Protein AF-A0A8I0GJA0-F1 (afdb_monomer)

Nearest PDB structures (foldseek):
  5xnw-assembly1_A  TM=4.750E-01  e=1.225E+00  Pseudomonas aeruginosa
  2ol8-assembly1_O  TM=5.111E-01  e=3.973E+00  Borreliella burgdorferi
  5y2z-assembly3_F  TM=3.903E-01  e=5.777E+00  Homo sapiens
  8hq2-assembly2_E  TM=4.195E-01  e=9.864E+00  Homo sapiens

Mean predicted aligned error: 12.88 Å

pLDDT: mean 79.84, std 16.28, range [43.22, 97.19]

Secondary structure (DSSP, 8-state):
----------------------------------EEEEEEETT-SS-EEEEEEEEEEETTEEEEEEE-TTS-EEEEEEETTS--EEE-TTPPP-EEEE-SSSEEEEEETTEEEEEESS---

Sequence (121 aa):
MRVERRAGWLPRANIATAILLLAACGSSDDAIPGEPIDCRPISAGKFERICTIQRTDSPDGRVIVARAPDGGFRRFLIVRDGRGVIAADGAEPVAVRPGDGAHVDVTAGDMVYRLPAKVAS

Foldseek 3Di:
DDDDDPPDDDPPPDDDDPPPPPPPPDPPPVPVDFQFFWKDFPPDPDTDRAKGWDWDADPQAIWIWIAHPVRDIFIWGQGPPPPGIFGPDPADGWDWADDPQQFIFIDHDRMTTTHGRDPPD

Structure (mmCIF, N/CA/C/O backbone):
data_AF-A0A8I0GJA0-F1
#
_entry.id   AF-A0A8I0GJA0-F1
#
loop_
_atom_site.group_PDB
_atom_site.id
_atom_site.type_symbol
_atom_site.label_atom_id
_atom_site.label_alt_id
_atom_site.label_comp_id
_atom_site.label_asym_id
_atom_site.label_entity_id
_atom_site.label_seq_id
_atom_site.pdbx_PDB_ins_code
_atom_site.Cartn_x
_atom_site.Cartn_y
_atom_site.Cartn_z
_atom_site.occupancy
_atom_site.B_iso_or_equiv
_atom_site.auth_seq_id
_atom_site.auth_comp_id
_atom_site.auth_asym_id
_atom_site.auth_atom_id
_atom_site.pdbx_PDB_model_num
ATOM 1 N N . MET A 1 1 ? 47.365 81.104 1.405 1.00 43.22 1 MET A N 1
ATOM 2 C CA . MET A 1 1 ? 46.587 80.392 0.365 1.00 43.22 1 MET A CA 1
ATOM 3 C C . MET A 1 1 ? 47.402 79.230 -0.187 1.00 43.22 1 MET A C 1
ATOM 5 O O . MET A 1 1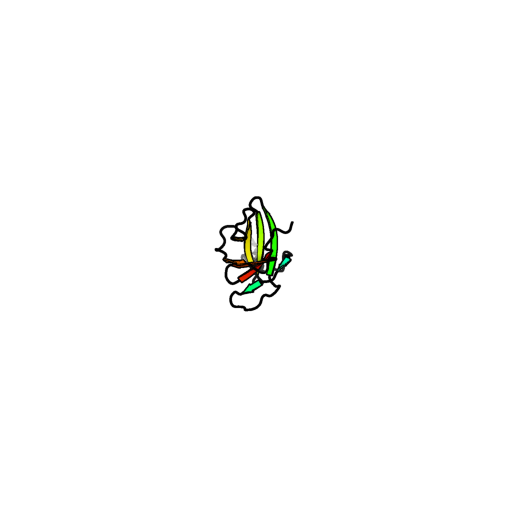 ? 48.277 79.440 -1.014 1.00 43.22 1 MET A O 1
ATOM 9 N N . ARG A 1 2 ? 47.141 78.009 0.286 1.00 50.53 2 ARG A N 1
ATOM 10 C CA . ARG A 1 2 ? 47.475 76.767 -0.422 1.00 50.53 2 ARG A CA 1
ATOM 11 C C . ARG A 1 2 ? 46.526 75.698 0.103 1.00 50.53 2 ARG A C 1
ATOM 13 O O . ARG A 1 2 ? 46.570 75.342 1.270 1.00 50.53 2 ARG A O 1
ATOM 20 N N . VAL A 1 3 ? 45.577 75.342 -0.750 1.00 58.88 3 VAL A N 1
ATOM 21 C CA . VAL A 1 3 ? 44.492 74.399 -0.493 1.00 58.88 3 VAL A CA 1
ATOM 22 C C . VAL A 1 3 ? 45.084 72.992 -0.448 1.00 58.88 3 VAL A C 1
ATOM 24 O O . VAL A 1 3 ? 45.636 72.527 -1.444 1.00 58.88 3 VAL A O 1
ATOM 27 N N . GLU A 1 4 ? 44.983 72.324 0.699 1.00 54.56 4 GLU A N 1
ATOM 28 C CA . GLU A 1 4 ? 45.269 70.895 0.819 1.00 54.56 4 GLU A CA 1
ATOM 29 C C . GLU A 1 4 ? 44.133 70.103 0.163 1.00 54.56 4 GLU A C 1
ATOM 31 O O . GLU A 1 4 ? 42.973 70.163 0.578 1.00 54.56 4 GLU A O 1
ATOM 36 N N . ARG A 1 5 ? 44.458 69.367 -0.905 1.00 57.50 5 ARG A N 1
ATOM 37 C CA . ARG A 1 5 ? 43.518 68.463 -1.570 1.00 57.50 5 ARG A CA 1
ATOM 38 C C . ARG A 1 5 ? 43.310 67.229 -0.696 1.00 57.50 5 ARG A C 1
ATOM 40 O O . ARG A 1 5 ? 44.134 66.319 -0.698 1.00 57.50 5 ARG A O 1
ATOM 47 N N . ARG A 1 6 ? 42.180 67.167 0.007 1.00 56.62 6 ARG A N 1
ATOM 48 C CA . ARG A 1 6 ? 41.662 65.912 0.565 1.00 56.62 6 ARG A CA 1
ATOM 49 C C . ARG A 1 6 ? 41.090 65.075 -0.579 1.00 56.62 6 ARG A C 1
ATOM 51 O O . ARG A 1 6 ? 39.929 65.225 -0.945 1.00 56.62 6 ARG A O 1
ATOM 58 N N . ALA A 1 7 ? 41.919 64.222 -1.172 1.00 58.44 7 ALA A N 1
ATOM 59 C CA . ALA A 1 7 ? 41.450 63.157 -2.050 1.00 58.44 7 ALA A CA 1
ATOM 60 C C . ALA A 1 7 ? 40.821 62.067 -1.170 1.00 58.44 7 ALA A C 1
ATOM 62 O O . ALA A 1 7 ? 41.494 61.154 -0.699 1.00 58.44 7 ALA A O 1
ATOM 63 N N . GLY A 1 8 ? 39.531 62.243 -0.873 1.00 51.59 8 GLY A N 1
ATOM 64 C CA . GLY A 1 8 ? 38.710 61.254 -0.193 1.00 51.59 8 GLY A CA 1
ATOM 65 C C . GLY A 1 8 ? 38.682 59.961 -0.999 1.00 51.59 8 GLY A C 1
ATOM 66 O O . GLY A 1 8 ? 38.282 59.936 -2.160 1.00 51.59 8 GLY A O 1
ATOM 67 N N . TRP A 1 9 ? 39.146 58.894 -0.367 1.00 60.31 9 TRP A N 1
ATOM 68 C CA . TRP A 1 9 ? 39.037 57.526 -0.837 1.00 60.31 9 TRP A CA 1
ATOM 69 C C . TRP A 1 9 ? 37.557 57.126 -0.771 1.00 60.31 9 TRP A C 1
ATOM 71 O O . TRP A 1 9 ? 37.020 56.907 0.312 1.00 60.31 9 TRP A O 1
ATOM 81 N N . LEU A 1 10 ? 36.865 57.115 -1.916 1.00 58.91 10 LEU A N 1
ATOM 82 C CA . LEU A 1 10 ? 35.512 56.565 -1.989 1.00 58.91 10 LEU A CA 1
ATOM 83 C C . LEU A 1 10 ? 35.589 55.039 -1.814 1.00 58.91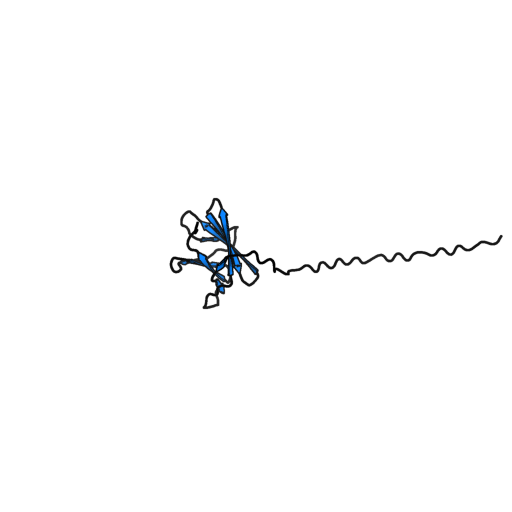 10 LEU A C 1
ATOM 85 O O . LEU A 1 10 ? 36.277 54.383 -2.605 1.00 58.91 10 LEU A O 1
ATOM 89 N N . PRO A 1 11 ? 34.871 54.444 -0.844 1.00 50.75 11 PRO A N 1
ATOM 90 C CA . PRO A 1 11 ? 34.695 53.004 -0.810 1.00 50.75 11 PRO A CA 1
ATOM 91 C C . PRO A 1 11 ? 33.818 52.600 -1.998 1.00 50.75 11 PRO A C 1
ATOM 93 O O . PRO A 1 11 ? 32.706 53.097 -2.179 1.00 50.75 11 PRO A O 1
ATOM 96 N N . ARG A 1 12 ? 34.331 51.693 -2.831 1.00 57.44 12 ARG A N 1
ATOM 97 C CA . ARG A 1 12 ? 33.554 51.033 -3.882 1.00 57.44 12 ARG A CA 1
ATOM 98 C C . ARG A 1 12 ? 32.518 50.124 -3.223 1.00 57.44 12 ARG A C 1
ATOM 100 O O . ARG A 1 12 ? 32.794 48.967 -2.924 1.00 57.44 12 ARG A O 1
ATOM 107 N N . ALA A 1 13 ? 31.336 50.677 -2.982 1.00 55.00 13 ALA A N 1
ATOM 108 C CA . ALA A 1 13 ? 30.127 49.929 -2.693 1.00 55.00 13 ALA A CA 1
ATOM 109 C C . ALA A 1 13 ? 29.757 49.104 -3.935 1.00 55.00 13 ALA A C 1
ATOM 111 O O . ALA A 1 13 ? 29.196 49.633 -4.890 1.00 55.00 13 ALA A O 1
ATOM 112 N N . ASN A 1 14 ? 30.098 47.815 -3.933 1.00 50.31 14 ASN A N 1
ATOM 113 C CA . ASN A 1 14 ? 29.557 46.865 -4.898 1.00 50.31 14 ASN A CA 1
ATOM 114 C C . ASN A 1 14 ? 28.348 46.174 -4.270 1.00 50.31 14 ASN A C 1
ATOM 116 O O . ASN A 1 14 ? 28.457 45.251 -3.466 1.00 50.31 14 ASN A O 1
ATOM 120 N N . ILE A 1 15 ? 27.196 46.724 -4.636 1.00 58.78 15 ILE A N 1
ATOM 121 C CA . ILE A 1 15 ? 25.867 46.137 -4.530 1.00 58.78 15 ILE A CA 1
ATOM 122 C C . ILE A 1 15 ? 25.809 44.891 -5.424 1.00 58.78 15 ILE A C 1
ATOM 124 O O . ILE A 1 15 ? 26.410 44.874 -6.495 1.00 58.78 15 ILE A O 1
ATOM 128 N N . ALA A 1 16 ? 25.003 43.918 -4.994 1.00 54.78 16 ALA A N 1
ATOM 129 C CA . ALA A 1 16 ? 24.616 42.695 -5.696 1.00 54.78 16 ALA A CA 1
ATOM 130 C C . ALA A 1 16 ? 25.735 41.643 -5.750 1.00 54.78 16 ALA A C 1
ATOM 132 O O . ALA A 1 16 ? 26.712 41.750 -6.475 1.00 54.78 16 ALA A O 1
ATOM 133 N N . THR A 1 17 ? 25.616 40.513 -5.062 1.00 61.84 17 THR A N 1
ATOM 134 C CA . THR A 1 17 ? 24.597 39.520 -5.403 1.00 61.84 17 THR A CA 1
ATOM 135 C C . THR A 1 17 ? 24.602 38.450 -4.309 1.00 61.84 17 THR A C 1
ATOM 137 O O . THR A 1 17 ? 25.479 37.593 -4.271 1.00 61.84 17 THR A O 1
ATOM 140 N N . ALA A 1 18 ? 23.637 38.507 -3.393 1.00 61.16 18 ALA A N 1
ATOM 141 C CA . ALA A 1 18 ? 23.343 37.396 -2.498 1.00 61.16 18 ALA A CA 1
ATOM 142 C C . ALA A 1 18 ? 22.491 36.380 -3.275 1.00 61.16 18 ALA A C 1
ATOM 144 O O . ALA A 1 18 ? 21.264 36.435 -3.234 1.00 61.16 18 ALA A O 1
ATOM 145 N N . ILE A 1 19 ? 23.129 35.481 -4.032 1.00 65.56 19 ILE A N 1
ATOM 146 C CA . ILE A 1 19 ? 22.448 34.279 -4.528 1.00 65.56 19 ILE A CA 1
ATOM 147 C C . ILE A 1 19 ? 22.407 33.295 -3.359 1.00 65.56 19 ILE A C 1
ATOM 149 O O . ILE A 1 19 ? 23.369 32.582 -3.080 1.00 65.56 19 ILE A O 1
ATOM 153 N N . LEU A 1 20 ? 21.272 33.291 -2.655 1.00 61.16 20 LEU A N 1
ATOM 154 C CA . LEU A 1 20 ? 20.815 32.129 -1.904 1.00 61.16 20 LEU A CA 1
ATOM 155 C C . LEU A 1 20 ? 20.657 30.979 -2.908 1.00 61.16 20 LEU A C 1
ATOM 157 O O . LEU A 1 20 ? 19.676 30.921 -3.648 1.00 61.16 20 LEU A O 1
ATOM 161 N N . LEU A 1 21 ? 21.618 30.060 -2.943 1.00 63.28 21 LEU A N 1
ATOM 162 C CA . LEU A 1 21 ? 21.417 28.760 -3.572 1.00 63.28 21 LEU A CA 1
ATOM 163 C C . LEU A 1 21 ? 20.499 27.943 -2.653 1.00 63.28 21 LEU A C 1
ATOM 165 O O . LEU A 1 21 ? 20.967 27.271 -1.738 1.00 63.28 21 LEU A O 1
ATOM 169 N N . LEU A 1 22 ? 19.183 27.996 -2.892 1.00 60.03 22 LEU A N 1
ATOM 170 C CA . LEU A 1 22 ? 18.250 26.967 -2.423 1.00 60.03 22 LEU A CA 1
ATOM 171 C C . LEU A 1 22 ? 18.491 25.675 -3.223 1.00 60.03 22 LEU A C 1
ATOM 173 O O . LEU A 1 22 ? 17.674 25.266 -4.042 1.00 60.03 22 LEU A O 1
ATOM 177 N N . ALA A 1 23 ? 19.631 25.029 -2.995 1.00 60.94 23 ALA A N 1
ATOM 178 C CA . ALA A 1 23 ? 19.867 23.653 -3.407 1.00 60.94 23 ALA A CA 1
ATOM 179 C C . ALA A 1 23 ? 19.545 22.730 -2.223 1.00 60.94 23 ALA A C 1
ATOM 181 O O . ALA A 1 23 ? 20.424 22.129 -1.619 1.00 60.94 23 ALA A O 1
ATOM 182 N N . ALA A 1 24 ? 18.266 22.661 -1.862 1.00 56.00 24 ALA A N 1
ATOM 183 C CA . ALA A 1 24 ? 17.733 21.634 -0.974 1.00 56.00 24 ALA A CA 1
ATOM 184 C C . ALA A 1 24 ? 16.481 21.051 -1.632 1.00 56.00 24 ALA A C 1
ATOM 186 O O . ALA A 1 24 ? 15.358 21.257 -1.182 1.00 56.00 24 ALA A O 1
ATOM 187 N N . CYS A 1 25 ? 16.677 20.380 -2.766 1.00 59.34 25 CYS A N 1
ATOM 188 C CA . CYS A 1 25 ? 15.636 19.570 -3.378 1.00 59.34 25 CYS A CA 1
ATOM 189 C C . CYS A 1 25 ? 16.018 18.095 -3.207 1.00 59.34 25 CYS A C 1
ATOM 191 O O . CYS A 1 25 ? 16.913 17.602 -3.885 1.00 59.34 25 CYS A O 1
ATOM 193 N N . GLY A 1 26 ? 15.347 17.440 -2.255 1.00 59.31 26 GLY A N 1
ATOM 194 C CA . GLY A 1 26 ? 15.042 16.009 -2.278 1.00 59.31 26 GLY A CA 1
ATOM 195 C C . GLY A 1 26 ? 16.196 15.027 -2.084 1.00 59.31 26 GLY A C 1
ATOM 196 O O . GLY A 1 26 ? 16.562 14.319 -3.014 1.00 59.31 26 GLY A O 1
ATOM 197 N N . SER A 1 27 ? 16.678 14.869 -0.853 1.00 55.88 27 SER A N 1
ATOM 198 C CA . SER A 1 27 ? 17.218 13.576 -0.410 1.00 55.88 27 SER A CA 1
ATOM 199 C C . SER A 1 27 ? 16.217 12.984 0.570 1.00 55.88 27 SER A C 1
ATOM 201 O O . SER A 1 27 ? 16.274 13.239 1.767 1.00 55.88 27 SER A O 1
ATOM 203 N N . SER A 1 28 ? 15.220 12.278 0.040 1.00 56.44 28 SER A N 1
ATOM 204 C CA . SER A 1 28 ? 14.233 11.557 0.845 1.00 56.44 28 SER A CA 1
ATOM 205 C C . SER A 1 28 ? 14.850 10.263 1.377 1.00 56.44 28 SER A C 1
ATOM 207 O O . SER A 1 28 ? 14.460 9.179 0.962 1.00 56.44 28 SER A O 1
ATOM 209 N N . ASP A 1 29 ? 15.820 10.400 2.280 1.00 50.00 29 ASP A N 1
ATOM 210 C CA . ASP A 1 29 ? 16.334 9.302 3.114 1.00 50.00 29 ASP A CA 1
ATOM 211 C C . ASP A 1 29 ? 15.721 9.322 4.528 1.00 50.00 29 ASP A C 1
ATOM 213 O O . ASP A 1 29 ? 16.098 8.553 5.405 1.00 50.00 29 ASP A O 1
ATOM 217 N N . ASP A 1 30 ? 14.692 10.149 4.743 1.00 49.84 30 ASP A N 1
ATOM 218 C CA . ASP A 1 30 ? 13.770 10.004 5.869 1.00 49.84 30 ASP A CA 1
ATOM 219 C C . ASP A 1 30 ? 12.728 8.933 5.522 1.00 49.84 30 ASP A C 1
ATOM 221 O O . ASP A 1 30 ? 11.528 9.198 5.382 1.00 49.84 30 ASP A O 1
ATOM 225 N N . ALA A 1 31 ? 13.189 7.698 5.311 1.00 56.25 31 ALA A N 1
ATOM 226 C CA . ALA A 1 31 ? 12.299 6.554 5.247 1.00 56.25 31 ALA A CA 1
ATOM 227 C C . ALA A 1 31 ? 11.601 6.452 6.604 1.00 56.25 31 ALA A C 1
ATOM 229 O O . ALA A 1 31 ? 12.159 5.915 7.558 1.00 56.25 31 ALA A O 1
ATOM 230 N N . ILE A 1 32 ? 10.382 6.989 6.719 1.00 56.69 32 ILE A N 1
ATOM 231 C CA . ILE A 1 32 ? 9.572 6.704 7.898 1.00 56.69 32 ILE A CA 1
ATOM 232 C C . ILE A 1 32 ? 9.385 5.185 7.912 1.00 56.69 32 ILE A C 1
ATOM 234 O O . ILE A 1 32 ? 8.827 4.651 6.946 1.00 56.69 32 ILE A O 1
ATOM 238 N N . PRO A 1 33 ? 9.890 4.477 8.940 1.00 70.56 33 PRO A N 1
ATOM 239 C CA . PRO A 1 33 ? 9.863 3.029 8.944 1.00 70.56 33 PRO A CA 1
ATOM 240 C C . PRO A 1 33 ? 8.402 2.580 8.904 1.00 70.56 33 PRO A C 1
ATOM 242 O O . PRO A 1 33 ? 7.612 2.863 9.805 1.00 70.56 33 PRO A O 1
ATOM 245 N N . GLY A 1 34 ? 8.036 1.929 7.806 1.00 85.25 34 GLY A N 1
ATOM 246 C CA . GLY A 1 34 ? 6.748 1.282 7.613 1.00 85.25 34 GLY A CA 1
ATOM 247 C C . GLY A 1 34 ? 6.936 -0.227 7.533 1.00 85.25 34 GLY A C 1
ATOM 248 O O . GLY A 1 34 ? 8.025 -0.713 7.229 1.00 85.25 34 GLY A O 1
ATOM 249 N N . GLU A 1 35 ? 5.873 -0.977 7.793 1.00 92.56 35 GLU A N 1
ATOM 250 C CA . GLU A 1 35 ? 5.890 -2.431 7.646 1.00 92.56 35 GLU A CA 1
ATOM 251 C C . GLU A 1 35 ? 6.018 -2.796 6.160 1.00 92.56 35 GLU A C 1
ATOM 253 O O . GLU A 1 35 ? 5.173 -2.361 5.370 1.00 92.56 35 GLU A O 1
ATOM 258 N N . PRO A 1 36 ? 7.025 -3.592 5.753 1.00 94.25 36 PRO A N 1
ATOM 259 C CA . PRO A 1 36 ? 7.142 -4.043 4.376 1.00 94.25 36 PRO A CA 1
ATOM 260 C C . PRO A 1 36 ? 5.980 -4.957 3.993 1.00 94.25 36 PRO A C 1
ATOM 262 O O . PRO A 1 36 ? 5.664 -5.905 4.721 1.00 94.25 36 PRO A O 1
ATOM 265 N N . ILE A 1 37 ? 5.398 -4.720 2.823 1.00 95.12 37 ILE A N 1
ATOM 266 C CA . ILE A 1 37 ? 4.336 -5.533 2.232 1.00 95.12 37 ILE A CA 1
ATOM 267 C C . ILE A 1 37 ? 4.662 -5.891 0.791 1.00 95.12 37 ILE A C 1
ATOM 269 O O . ILE A 1 37 ? 5.477 -5.249 0.126 1.00 95.12 37 ILE A O 1
ATOM 273 N N . ASP A 1 38 ? 3.966 -6.908 0.306 1.00 96.62 38 ASP A N 1
ATOM 274 C CA . ASP A 1 38 ? 4.037 -7.294 -1.088 1.00 96.62 38 ASP A CA 1
ATOM 275 C C . ASP A 1 38 ? 3.262 -6.287 -1.948 1.00 96.62 38 ASP A C 1
ATOM 277 O O . ASP A 1 38 ? 2.126 -5.909 -1.647 1.00 96.62 38 ASP A O 1
ATOM 281 N N . CYS A 1 39 ? 3.860 -5.865 -3.051 1.00 97.00 39 CYS A N 1
ATOM 282 C CA . CYS A 1 39 ? 3.194 -5.065 -4.063 1.00 97.00 39 CYS A CA 1
ATOM 283 C C . CYS A 1 39 ? 3.784 -5.342 -5.441 1.00 97.00 39 CYS A C 1
ATOM 285 O O . CYS A 1 39 ? 4.807 -6.016 -5.576 1.00 97.00 39 CYS A O 1
ATOM 287 N N . ARG A 1 40 ? 3.116 -4.847 -6.480 1.00 97.19 40 ARG A N 1
ATOM 288 C CA . ARG A 1 40 ? 3.623 -4.905 -7.851 1.00 97.19 40 ARG A CA 1
ATOM 289 C C . ARG A 1 40 ? 3.033 -3.804 -8.721 1.00 97.19 40 ARG A C 1
ATOM 291 O O . ARG A 1 40 ? 1.885 -3.425 -8.486 1.00 97.19 40 ARG A O 1
ATOM 298 N N . PRO A 1 41 ? 3.734 -3.379 -9.779 1.00 96.25 41 PRO A N 1
ATOM 299 C CA . PRO A 1 41 ? 3.096 -2.699 -10.895 1.00 96.25 41 PRO A CA 1
ATOM 300 C C . PRO A 1 41 ? 1.987 -3.564 -11.507 1.00 96.25 41 PRO A C 1
ATOM 302 O O . PRO A 1 41 ? 2.113 -4.792 -11.569 1.00 96.25 41 PRO A O 1
ATOM 305 N N . ILE A 1 42 ? 0.922 -2.946 -12.019 1.00 94.38 42 ILE A N 1
ATOM 306 C CA . ILE A 1 42 ? -0.172 -3.662 -12.702 1.00 94.38 42 ILE A CA 1
ATOM 307 C C . ILE A 1 42 ? 0.361 -4.494 -13.876 1.00 94.38 42 ILE A C 1
ATOM 309 O O . ILE A 1 42 ? -0.091 -5.624 -14.077 1.00 94.38 42 ILE A O 1
ATOM 313 N N . SER A 1 43 ? 1.352 -3.964 -14.598 1.00 93.94 43 SER A N 1
ATOM 314 C CA . SER A 1 43 ? 2.025 -4.614 -15.729 1.00 93.94 43 SER A CA 1
ATOM 315 C C . SER A 1 43 ? 2.954 -5.769 -15.332 1.00 93.94 43 SER A C 1
ATOM 317 O O . SER A 1 43 ? 3.316 -6.581 -16.183 1.00 93.94 43 SER A O 1
ATOM 319 N N . ALA A 1 44 ? 3.341 -5.875 -14.059 1.00 92.88 44 ALA A N 1
ATOM 320 C CA . ALA A 1 44 ? 4.236 -6.918 -13.573 1.00 92.88 44 ALA A CA 1
ATOM 321 C C . ALA A 1 44 ? 3.456 -8.169 -13.152 1.00 92.88 44 ALA A C 1
ATOM 323 O O . ALA A 1 44 ? 2.409 -8.078 -12.519 1.00 92.88 44 ALA A O 1
ATOM 324 N N . GLY A 1 45 ? 3.977 -9.363 -13.445 1.00 90.12 45 GLY A N 1
ATOM 325 C CA . GLY A 1 45 ? 3.306 -10.625 -13.099 1.00 90.12 45 GLY A CA 1
ATOM 326 C C . GLY A 1 45 ? 3.593 -11.148 -11.687 1.00 90.12 45 GLY A C 1
ATOM 327 O O . GLY A 1 45 ? 2.949 -12.098 -11.245 1.00 90.12 45 GLY A O 1
ATOM 328 N N . LYS A 1 46 ? 4.569 -10.570 -10.980 1.00 94.88 46 LYS A N 1
ATOM 329 C CA . LYS A 1 46 ? 5.040 -11.053 -9.676 1.00 94.88 46 LYS A CA 1
ATOM 330 C C . LYS A 1 46 ? 4.938 -9.955 -8.631 1.00 94.88 46 LYS A C 1
ATOM 332 O O . LYS A 1 46 ? 5.129 -8.789 -8.948 1.00 94.88 46 LYS A O 1
ATOM 337 N N . PHE A 1 47 ? 4.620 -10.363 -7.409 1.00 95.56 47 PHE A N 1
ATOM 338 C CA . PHE A 1 47 ? 4.662 -9.509 -6.231 1.00 95.56 47 PHE A CA 1
ATOM 339 C C . PHE A 1 47 ? 6.066 -9.501 -5.632 1.00 95.56 47 PHE A C 1
ATOM 341 O O . PHE A 1 47 ? 6.720 -10.543 -5.580 1.00 95.56 47 PHE A O 1
ATOM 348 N N . GLU A 1 48 ? 6.483 -8.340 -5.144 1.00 96.44 48 GLU A N 1
ATOM 349 C CA . GLU A 1 48 ? 7.751 -8.130 -4.454 1.00 96.44 48 GLU A CA 1
ATOM 350 C C . GLU A 1 48 ? 7.514 -7.389 -3.140 1.00 96.44 48 GLU A C 1
ATOM 352 O O . GLU A 1 48 ? 6.644 -6.521 -3.049 1.00 96.44 48 GLU A O 1
ATOM 357 N N . ARG A 1 49 ? 8.298 -7.713 -2.108 1.00 96.00 49 ARG A N 1
ATOM 358 C CA . ARG A 1 49 ? 8.154 -7.119 -0.774 1.00 96.00 49 ARG A CA 1
ATOM 359 C C . ARG A 1 49 ? 8.899 -5.786 -0.658 1.00 96.00 49 ARG A C 1
ATOM 361 O O . ARG A 1 49 ? 9.850 -5.666 0.109 1.00 96.00 49 ARG A O 1
ATOM 368 N N . ILE A 1 50 ? 8.489 -4.819 -1.476 1.00 94.50 50 ILE A N 1
ATOM 369 C CA . ILE A 1 50 ? 9.200 -3.546 -1.699 1.00 94.50 50 ILE A CA 1
ATOM 370 C C . ILE A 1 50 ? 8.370 -2.300 -1.368 1.00 94.50 50 ILE A C 1
ATOM 372 O O . ILE A 1 50 ? 8.908 -1.197 -1.355 1.00 94.50 50 ILE A O 1
ATOM 376 N N . CYS A 1 51 ? 7.073 -2.451 -1.090 1.00 95.88 51 CYS A N 1
ATO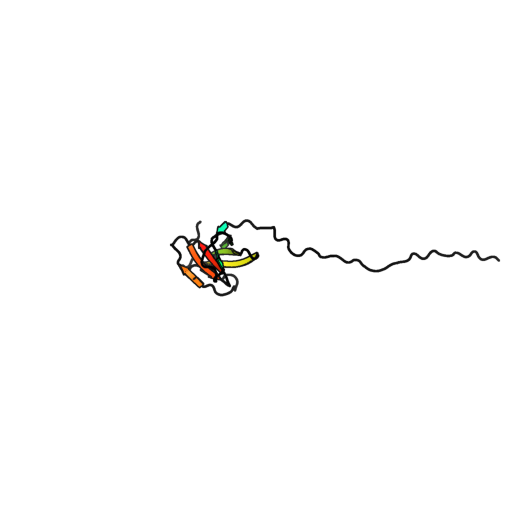M 377 C C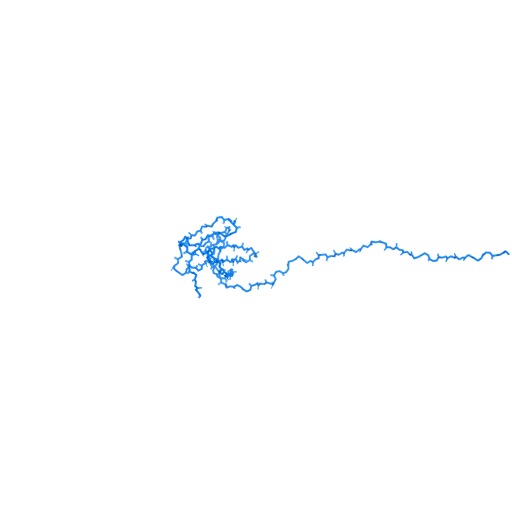A . CYS A 1 51 ? 6.250 -1.356 -0.580 1.00 95.88 51 CYS A CA 1
ATOM 378 C C . CYS A 1 51 ? 6.244 -1.362 0.947 1.00 95.88 51 CYS A C 1
ATOM 380 O O . CYS A 1 51 ? 6.453 -2.402 1.571 1.00 95.88 51 CYS A O 1
ATOM 382 N N . THR A 1 52 ? 5.935 -0.222 1.557 1.00 95.19 52 THR A N 1
ATOM 383 C CA . THR A 1 52 ? 5.769 -0.116 3.011 1.00 95.19 52 THR A CA 1
ATOM 384 C C . THR A 1 52 ? 4.403 0.440 3.374 1.00 95.19 52 THR A C 1
ATOM 386 O O . THR A 1 52 ? 3.809 1.198 2.604 1.00 95.19 52 THR A O 1
ATOM 389 N N . ILE A 1 53 ? 3.889 0.062 4.547 1.00 94.62 53 ILE A N 1
ATOM 390 C CA . ILE A 1 53 ? 2.652 0.619 5.094 1.00 94.62 53 ILE A CA 1
ATOM 391 C C . ILE A 1 53 ? 2.821 1.152 6.509 1.00 94.62 53 ILE A C 1
ATOM 393 O O . ILE A 1 53 ? 3.543 0.597 7.336 1.00 94.62 53 ILE A O 1
ATOM 397 N N . GLN A 1 54 ? 2.072 2.205 6.800 1.00 93.31 54 GLN A N 1
ATOM 398 C CA . GLN A 1 54 ? 1.846 2.712 8.145 1.00 93.31 54 GLN A CA 1
ATOM 399 C C . GLN A 1 54 ? 0.363 2.623 8.474 1.00 93.31 54 GLN A C 1
ATOM 401 O O . GLN A 1 54 ? -0.482 2.728 7.581 1.00 93.31 54 GLN A O 1
ATOM 406 N N . ARG A 1 55 ? 0.050 2.413 9.753 1.00 91.12 55 ARG A N 1
ATOM 407 C CA . ARG A 1 55 ? -1.318 2.220 10.229 1.00 91.12 55 ARG A CA 1
ATOM 408 C C . ARG A 1 55 ? -1.643 3.221 11.322 1.00 91.12 55 ARG A C 1
ATOM 410 O O . ARG A 1 55 ? -0.879 3.342 12.275 1.00 91.12 55 ARG A O 1
ATOM 417 N N . THR A 1 56 ? -2.801 3.855 11.202 1.00 90.81 56 THR A N 1
ATOM 418 C CA . THR A 1 56 ? -3.326 4.782 12.206 1.00 90.81 56 THR A CA 1
ATOM 419 C C . THR A 1 56 ? -4.798 4.478 12.435 1.00 90.81 56 THR A C 1
ATOM 421 O O . THR A 1 56 ? -5.571 4.380 11.481 1.00 90.81 56 THR A O 1
ATOM 424 N N . ASP A 1 57 ? -5.200 4.310 13.690 1.00 90.38 57 ASP A N 1
ATOM 425 C CA . ASP A 1 57 ? -6.613 4.153 14.026 1.00 90.38 57 ASP A CA 1
ATOM 426 C C . ASP A 1 57 ? -7.347 5.498 13.939 1.00 90.38 57 ASP A C 1
ATOM 428 O O . ASP A 1 57 ? -6.812 6.551 14.280 1.00 90.38 57 ASP A O 1
ATOM 432 N N . SER A 1 58 ? -8.590 5.450 13.472 1.00 88.62 58 SER A N 1
ATOM 433 C CA . SER A 1 58 ? -9.499 6.590 13.359 1.00 88.62 58 SER A CA 1
ATOM 434 C C . SER A 1 58 ? -10.913 6.177 13.796 1.00 88.62 58 SER A C 1
ATOM 436 O O . SER A 1 58 ? -11.191 4.976 13.919 1.00 88.62 58 SER A O 1
ATOM 438 N N . PRO A 1 59 ? -11.833 7.132 14.022 1.00 88.25 59 PRO A N 1
ATOM 439 C CA . PRO A 1 59 ? -13.228 6.817 14.332 1.00 88.25 59 PRO A CA 1
ATOM 440 C C . PRO A 1 59 ? -13.909 5.946 13.263 1.00 88.25 59 PRO A C 1
ATOM 442 O O . PRO A 1 59 ? -14.647 5.022 13.606 1.00 88.25 59 PRO A O 1
ATOM 445 N N . ASP A 1 60 ? -13.594 6.184 11.988 1.00 86.38 60 ASP A N 1
ATOM 446 C CA . ASP A 1 60 ? -14.243 5.538 10.837 1.00 86.38 60 ASP A CA 1
ATOM 447 C C . ASP A 1 60 ? -13.631 4.173 10.472 1.00 86.38 60 ASP A C 1
ATOM 449 O O . ASP A 1 60 ? -14.190 3.398 9.689 1.00 86.38 60 ASP A O 1
ATOM 453 N N . GLY A 1 61 ? -12.475 3.847 11.051 1.00 89.38 61 GLY A N 1
ATOM 454 C CA . GLY A 1 61 ? -11.736 2.626 10.760 1.00 89.38 61 GLY A CA 1
ATOM 455 C C . GLY A 1 61 ? -10.232 2.801 10.879 1.00 89.38 61 GLY A C 1
ATOM 456 O O . GLY A 1 61 ? -9.749 3.688 11.581 1.00 89.38 61 GLY A O 1
ATOM 457 N N . ARG A 1 62 ? -9.470 1.943 10.205 1.00 90.62 62 ARG A N 1
ATOM 458 C CA . ARG A 1 62 ? -8.007 2.019 10.210 1.00 90.62 62 ARG A CA 1
ATOM 459 C C . ARG A 1 62 ? -7.493 2.627 8.920 1.00 90.62 62 ARG A C 1
ATOM 461 O O . ARG A 1 62 ? -7.692 2.063 7.846 1.00 90.62 62 ARG A O 1
ATOM 468 N N . VAL A 1 63 ? -6.801 3.749 9.044 1.00 92.12 63 VAL A N 1
ATOM 469 C CA . VAL A 1 63 ? -6.118 4.404 7.935 1.00 92.12 63 VAL A CA 1
ATOM 470 C C . VAL A 1 63 ? -4.816 3.666 7.656 1.00 92.12 63 VAL A C 1
ATOM 472 O O . VAL A 1 63 ? -4.025 3.408 8.566 1.00 92.12 63 VAL A O 1
ATOM 475 N N . ILE A 1 64 ? -4.601 3.329 6.390 1.00 93.00 64 ILE A N 1
ATOM 476 C CA . ILE A 1 64 ? -3.371 2.745 5.868 1.00 93.00 64 ILE A CA 1
ATOM 477 C C . ILE A 1 64 ? -2.738 3.756 4.922 1.00 93.00 64 ILE A C 1
ATOM 479 O O . ILE A 1 64 ? -3.355 4.144 3.931 1.00 93.00 64 ILE A O 1
ATOM 483 N N . VAL A 1 65 ? -1.498 4.146 5.196 1.00 94.19 65 VAL A N 1
ATOM 484 C CA . VAL A 1 65 ? -0.676 4.909 4.250 1.00 94.19 65 VAL A CA 1
ATOM 485 C C . VAL A 1 65 ? 0.305 3.938 3.615 1.00 94.19 65 VAL A C 1
ATOM 487 O O . VAL A 1 65 ? 1.185 3.438 4.308 1.00 94.19 65 VAL A O 1
ATOM 490 N N . ALA A 1 66 ? 0.142 3.649 2.325 1.00 94.50 66 ALA A N 1
ATOM 491 C CA . ALA A 1 66 ? 1.043 2.783 1.574 1.00 94.50 66 ALA A CA 1
ATOM 492 C C . ALA A 1 66 ? 1.997 3.607 0.720 1.00 94.50 66 ALA A C 1
ATOM 494 O O . ALA A 1 66 ? 1.551 4.497 -0.002 1.00 94.50 66 ALA A O 1
ATOM 495 N N . ARG A 1 67 ? 3.290 3.293 0.771 1.00 94.44 67 ARG A N 1
ATOM 496 C CA . ARG A 1 67 ? 4.336 3.936 -0.022 1.00 94.44 67 ARG A CA 1
ATOM 497 C C . ARG A 1 67 ? 4.900 2.956 -1.042 1.00 94.44 67 ARG A C 1
ATOM 499 O O . ARG A 1 67 ? 5.258 1.829 -0.696 1.00 94.44 67 ARG A O 1
ATOM 506 N N . ALA A 1 68 ? 4.941 3.395 -2.292 1.00 93.56 68 ALA A N 1
ATOM 507 C CA . ALA A 1 68 ? 5.562 2.684 -3.395 1.00 93.56 68 ALA A CA 1
ATOM 508 C C . ALA A 1 68 ? 7.070 3.012 -3.483 1.00 93.56 68 ALA A C 1
ATOM 510 O O . ALA A 1 68 ? 7.513 4.023 -2.926 1.00 93.56 68 ALA A O 1
ATOM 511 N N . PRO A 1 69 ? 7.870 2.177 -4.174 1.00 90.88 69 PRO A N 1
ATOM 512 C CA . PRO A 1 69 ? 9.318 2.381 -4.311 1.00 90.88 69 PRO A CA 1
ATOM 513 C C . PRO A 1 69 ? 9.706 3.671 -5.045 1.00 90.88 69 PRO A C 1
ATOM 515 O O . PRO A 1 69 ? 10.816 4.161 -4.878 1.00 90.88 69 PRO A O 1
ATOM 518 N N . ASP A 1 70 ? 8.796 4.226 -5.846 1.00 87.81 70 ASP A N 1
ATOM 519 C CA . ASP A 1 70 ? 8.966 5.500 -6.554 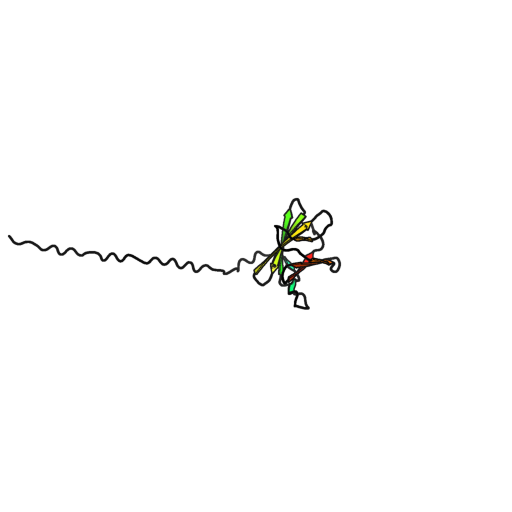1.00 87.81 70 ASP A CA 1
ATOM 520 C C . ASP A 1 70 ? 8.800 6.733 -5.640 1.00 87.81 70 ASP A C 1
ATOM 522 O O . ASP A 1 70 ? 8.920 7.870 -6.094 1.00 87.81 70 ASP A O 1
ATOM 526 N N . GLY A 1 71 ? 8.507 6.521 -4.353 1.00 88.12 71 GLY A N 1
ATOM 527 C CA . GLY A 1 71 ? 8.242 7.569 -3.369 1.00 88.12 71 GLY A CA 1
ATOM 528 C C . GLY A 1 71 ? 6.782 8.028 -3.323 1.00 88.12 71 GLY A C 1
ATOM 529 O O . GLY A 1 71 ? 6.387 8.692 -2.356 1.00 88.12 71 GLY A O 1
ATOM 530 N N . GLY A 1 72 ? 5.962 7.632 -4.299 1.00 90.12 72 GLY A N 1
ATOM 531 C CA . GLY A 1 72 ? 4.526 7.863 -4.317 1.00 90.12 72 GLY A CA 1
ATOM 532 C C . GLY A 1 72 ? 3.831 7.163 -3.152 1.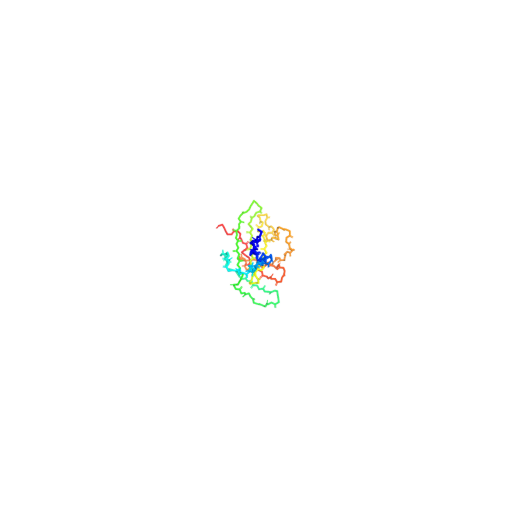00 90.12 72 GLY A C 1
ATOM 533 O O . GLY A 1 72 ? 4.278 6.128 -2.655 1.00 90.12 72 GLY A O 1
ATOM 534 N N . PHE A 1 73 ? 2.716 7.724 -2.690 1.00 92.06 73 PHE A N 1
ATOM 535 C CA . PHE A 1 73 ? 1.926 7.107 -1.632 1.00 92.06 73 PHE A CA 1
ATOM 536 C C . PHE A 1 73 ? 0.435 7.106 -1.951 1.00 92.06 73 PHE A C 1
ATOM 538 O O . PHE A 1 73 ? -0.048 7.847 -2.812 1.00 92.06 73 PHE A O 1
ATOM 545 N N . ARG A 1 74 ? -0.290 6.236 -1.254 1.00 94.25 74 ARG A N 1
ATOM 546 C CA . ARG A 1 74 ? -1.744 6.110 -1.287 1.00 94.25 74 ARG A CA 1
ATOM 547 C C . ARG A 1 74 ? -2.277 6.012 0.131 1.00 94.25 74 ARG A C 1
ATOM 549 O O . ARG A 1 74 ? -1.610 5.476 1.014 1.00 94.25 74 ARG A O 1
ATOM 556 N N . ARG A 1 75 ? -3.477 6.549 0.341 1.00 94.31 75 ARG A N 1
ATOM 557 C CA . ARG A 1 75 ? -4.193 6.464 1.612 1.00 94.31 75 ARG A CA 1
ATOM 558 C C . ARG A 1 75 ? -5.446 5.633 1.417 1.00 94.31 75 ARG A C 1
ATOM 560 O O . ARG A 1 75 ? -6.239 5.891 0.512 1.00 94.31 75 ARG A O 1
ATOM 567 N N . PHE A 1 76 ? -5.605 4.641 2.275 1.00 93.81 76 PHE A N 1
ATOM 568 C CA . PHE A 1 76 ? -6.744 3.742 2.289 1.00 93.81 76 PHE A CA 1
ATOM 569 C C . PHE A 1 76 ? -7.397 3.766 3.663 1.00 93.81 76 PHE A C 1
ATOM 571 O O . PHE A 1 76 ? -6.720 3.970 4.670 1.00 93.81 76 PHE A O 1
ATOM 578 N N . LEU A 1 77 ? -8.698 3.510 3.712 1.00 91.56 77 LEU A N 1
ATOM 579 C CA . LEU A 1 77 ? -9.431 3.289 4.949 1.00 91.56 77 LEU A CA 1
ATOM 580 C C . LEU A 1 77 ? -9.965 1.857 4.951 1.00 91.56 77 LEU A C 1
ATOM 582 O O . LEU A 1 77 ? -10.754 1.477 4.087 1.00 91.56 77 LEU A O 1
ATOM 586 N N . ILE A 1 78 ? -9.533 1.068 5.932 1.00 89.62 78 ILE A N 1
ATOM 587 C CA . ILE A 1 78 ? -10.168 -0.202 6.279 1.00 89.62 78 ILE A CA 1
ATOM 588 C C . ILE A 1 78 ? -11.359 0.144 7.172 1.00 89.62 78 ILE A C 1
ATOM 590 O O . ILE A 1 78 ? -11.180 0.449 8.356 1.00 89.62 78 ILE A O 1
ATOM 594 N N . VAL A 1 79 ? -12.560 0.151 6.597 1.00 86.44 79 VAL A N 1
ATOM 595 C CA . VAL A 1 79 ? -13.784 0.544 7.306 1.00 86.44 79 VAL A CA 1
ATOM 596 C C . VAL A 1 79 ? -14.292 -0.571 8.217 1.00 86.44 79 VAL A C 1
ATOM 598 O O . VAL A 1 79 ? -14.117 -1.760 7.948 1.00 86.44 79 VAL A O 1
ATOM 601 N N . ARG A 1 80 ? -14.952 -0.184 9.312 1.00 81.44 80 ARG A N 1
ATOM 602 C CA . ARG A 1 80 ? -15.489 -1.124 10.316 1.00 81.44 80 ARG A CA 1
ATOM 603 C C . ARG A 1 80 ? -16.845 -1.726 9.952 1.00 81.44 80 ARG A C 1
ATOM 605 O O . ARG A 1 80 ? -17.240 -2.725 10.537 1.00 81.44 80 ARG A O 1
ATOM 612 N N . ASP A 1 81 ? -17.549 -1.132 8.996 1.00 75.81 81 ASP A N 1
ATOM 613 C CA . ASP A 1 81 ? -18.913 -1.513 8.604 1.00 75.81 81 ASP A CA 1
ATOM 614 C C . ASP A 1 81 ? -18.987 -2.710 7.639 1.00 75.81 81 ASP A C 1
ATOM 616 O O . ASP A 1 81 ? -20.065 -3.068 7.171 1.00 75.81 81 ASP A O 1
ATOM 620 N N . GLY A 1 82 ? -17.846 -3.336 7.336 1.00 70.25 82 GLY A N 1
ATOM 621 C CA . GLY A 1 82 ? -17.776 -4.526 6.493 1.00 70.25 82 GLY A CA 1
ATOM 622 C C . GLY A 1 82 ? -17.643 -4.258 4.993 1.00 70.25 82 GLY A C 1
ATOM 623 O O . GLY A 1 82 ? -17.484 -5.221 4.244 1.00 70.25 82 GLY A O 1
ATOM 624 N N . ARG A 1 83 ? -17.614 -2.997 4.525 1.00 75.19 83 ARG A N 1
ATOM 625 C CA . ARG A 1 83 ? -17.333 -2.701 3.100 1.00 75.19 83 ARG A CA 1
ATOM 626 C C . ARG A 1 83 ? -15.877 -2.974 2.692 1.00 75.19 83 ARG A C 1
ATOM 628 O O . ARG A 1 83 ? -15.563 -2.960 1.505 1.00 75.19 83 ARG A O 1
ATOM 635 N N . GLY A 1 84 ? -14.990 -3.241 3.652 1.00 84.06 84 GLY A N 1
ATOM 636 C CA . GLY A 1 84 ? -13.600 -3.624 3.407 1.00 84.06 84 GLY A CA 1
ATOM 637 C C . GLY A 1 84 ? -12.661 -2.425 3.295 1.00 84.06 84 GLY A C 1
ATOM 638 O O . GLY A 1 84 ? -12.561 -1.630 4.228 1.00 84.06 84 GLY A O 1
ATOM 639 N N . VAL A 1 85 ? -11.932 -2.324 2.182 1.00 89.06 85 VAL A N 1
ATOM 640 C CA . VAL A 1 85 ? -10.948 -1.257 1.939 1.00 89.06 85 VAL A CA 1
ATOM 641 C C . VAL A 1 85 ? -11.509 -0.248 0.947 1.00 89.06 85 VAL A C 1
ATOM 643 O O . VAL A 1 85 ? -11.963 -0.628 -0.129 1.00 89.06 85 VAL A O 1
ATOM 646 N N . ILE A 1 86 ? -11.435 1.037 1.285 1.00 89.69 86 ILE A N 1
ATOM 647 C CA . ILE A 1 86 ? -11.810 2.138 0.393 1.00 89.69 86 ILE A CA 1
ATOM 648 C C . ILE A 1 86 ? -10.665 3.141 0.242 1.00 89.69 86 ILE A C 1
ATOM 650 O O . ILE A 1 86 ? -9.759 3.201 1.077 1.00 89.69 86 ILE A O 1
ATOM 654 N N . ALA A 1 87 ? -10.716 3.950 -0.815 1.00 89.75 87 ALA A N 1
ATOM 655 C CA . ALA A 1 87 ? -9.865 5.127 -0.946 1.00 89.75 87 ALA A CA 1
ATOM 656 C C . ALA A 1 87 ? -10.150 6.108 0.204 1.00 89.75 87 ALA A C 1
ATOM 658 O O . ALA A 1 87 ? -11.311 6.329 0.554 1.00 89.75 87 ALA A O 1
ATOM 659 N N . ALA A 1 88 ? -9.104 6.695 0.787 1.00 88.44 88 ALA A N 1
ATOM 660 C CA . ALA A 1 88 ? -9.237 7.740 1.798 1.00 88.44 88 ALA A CA 1
ATOM 661 C C . ALA A 1 88 ? -8.901 9.119 1.213 1.00 88.44 88 ALA A C 1
ATOM 663 O O . ALA A 1 88 ? -8.149 9.235 0.245 1.00 88.44 88 ALA A O 1
ATOM 664 N N . ASP A 1 89 ? -9.456 10.169 1.825 1.00 79.94 89 ASP A N 1
ATOM 665 C CA . ASP A 1 89 ? -9.101 11.569 1.561 1.00 79.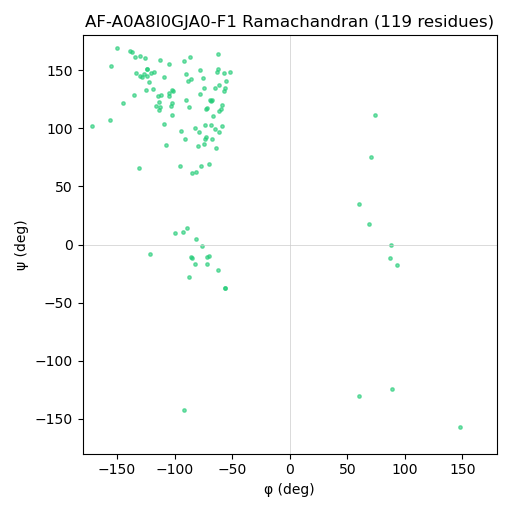94 89 ASP A CA 1
ATOM 666 C C . ASP A 1 89 ? -9.325 12.053 0.116 1.00 79.94 89 ASP A C 1
ATOM 668 O O . ASP A 1 89 ? -8.546 12.846 -0.414 1.00 79.94 89 ASP A O 1
ATOM 672 N N . GLY A 1 90 ? -10.379 11.557 -0.539 1.00 76.75 90 GLY A N 1
ATOM 673 C CA . GLY A 1 90 ? -10.706 11.930 -1.919 1.00 76.75 90 GLY A CA 1
ATOM 674 C C . GLY A 1 90 ? -9.711 11.404 -2.959 1.00 76.75 90 GLY A C 1
ATOM 675 O O . GLY A 1 90 ? -9.678 11.917 -4.077 1.00 76.75 90 GLY A O 1
ATOM 676 N N . ALA A 1 91 ? -8.893 10.410 -2.598 1.00 82.75 91 ALA A N 1
ATOM 677 C CA . ALA A 1 91 ? -8.007 9.731 -3.533 1.00 82.75 91 ALA A CA 1
ATOM 678 C C . ALA A 1 91 ? -8.788 9.011 -4.648 1.00 82.75 91 ALA A C 1
ATOM 680 O O . ALA A 1 91 ? -9.995 8.778 -4.547 1.00 82.75 91 ALA A O 1
ATOM 681 N N . GLU A 1 92 ? -8.071 8.656 -5.717 1.00 82.50 92 GLU A N 1
ATOM 682 C CA . GLU A 1 92 ? -8.628 7.922 -6.854 1.00 82.50 92 GLU A CA 1
ATOM 683 C C . GLU A 1 92 ? -9.373 6.642 -6.419 1.00 82.50 92 GLU A C 1
ATOM 685 O O . GLU A 1 92 ? -8.988 6.013 -5.425 1.00 82.50 92 GLU A O 1
ATOM 690 N N . PRO A 1 93 ? -10.427 6.229 -7.150 1.00 86.12 93 PRO A N 1
ATOM 691 C CA . PRO A 1 93 ? -11.125 4.983 -6.867 1.00 86.12 93 PRO A CA 1
ATOM 692 C C . PRO A 1 93 ? -10.171 3.787 -6.860 1.00 86.12 93 PRO A C 1
ATOM 694 O O . PRO A 1 93 ? -9.291 3.670 -7.710 1.00 86.12 93 PRO A O 1
ATOM 697 N N . VAL A 1 94 ? -10.393 2.867 -5.923 1.00 91.12 94 VAL A N 1
ATOM 698 C CA . VAL A 1 94 ? -9.599 1.643 -5.787 1.00 91.12 94 VAL A CA 1
ATOM 699 C C . VAL A 1 94 ? -10.413 0.428 -6.203 1.00 91.12 94 VAL A C 1
ATOM 701 O O . VAL A 1 94 ? -11.611 0.350 -5.928 1.00 91.12 94 VAL A O 1
ATOM 704 N N . ALA A 1 95 ? -9.757 -0.546 -6.830 1.00 92.06 95 ALA A N 1
ATOM 705 C CA . ALA A 1 95 ? -10.353 -1.852 -7.088 1.00 92.06 95 ALA A CA 1
ATOM 706 C C . ALA A 1 95 ? -9.819 -2.864 -6.073 1.00 92.06 95 ALA A C 1
ATOM 708 O O . ALA A 1 95 ? -8.610 -3.079 -5.982 1.00 92.06 95 ALA A O 1
ATOM 709 N N . VAL A 1 96 ? -10.718 -3.492 -5.315 1.00 91.31 96 VAL A N 1
ATOM 710 C CA . VAL A 1 96 ? -10.366 -4.482 -4.291 1.00 91.31 96 VAL A CA 1
ATOM 711 C C . VAL A 1 96 ? -10.700 -5.876 -4.798 1.00 91.31 96 VAL A C 1
ATOM 713 O O . VAL A 1 96 ? -11.828 -6.144 -5.211 1.00 91.31 96 VAL A O 1
ATOM 716 N N . ARG A 1 97 ? -9.724 -6.780 -4.731 1.00 91.12 97 ARG A N 1
ATOM 717 C CA . ARG A 1 97 ? -9.894 -8.200 -5.028 1.00 91.12 97 ARG A CA 1
ATOM 718 C C . ARG A 1 97 ? -9.559 -9.032 -3.785 1.00 91.12 97 ARG A C 1
ATOM 720 O O . ARG A 1 97 ? -8.518 -8.795 -3.169 1.00 91.12 97 ARG A O 1
ATOM 727 N N . PRO A 1 98 ? -10.391 -10.021 -3.418 1.00 86.44 98 PRO A N 1
ATOM 728 C CA . PRO A 1 98 ? -10.059 -10.954 -2.346 1.00 86.44 98 PRO A CA 1
ATOM 729 C C . PRO A 1 98 ? -8.729 -11.676 -2.612 1.00 86.44 98 PRO A C 1
ATOM 731 O O . PRO A 1 98 ? -8.486 -12.128 -3.733 1.00 86.44 98 PRO A O 1
ATOM 734 N N . GLY A 1 99 ? -7.875 -11.763 -1.588 1.00 83.62 99 GLY A N 1
ATOM 735 C CA . GLY A 1 99 ? -6.660 -12.579 -1.592 1.00 83.62 99 GLY A CA 1
ATOM 736 C C . GLY A 1 99 ? -6.909 -13.983 -1.031 1.00 83.62 99 GLY A C 1
ATOM 737 O O . GLY A 1 99 ? -7.971 -14.567 -1.233 1.00 83.62 99 GLY A O 1
ATOM 738 N N . ASP A 1 100 ? -5.940 -14.521 -0.287 1.00 78.19 100 ASP A N 1
ATOM 739 C CA . ASP A 1 100 ? -5.999 -15.858 0.341 1.00 78.19 100 ASP A CA 1
ATOM 740 C C . ASP A 1 100 ? -6.615 -15.867 1.758 1.00 78.19 100 ASP A C 1
ATOM 742 O O . ASP A 1 100 ? -6.486 -16.836 2.503 1.00 78.19 100 ASP A O 1
ATOM 746 N N . GLY A 1 101 ? -7.285 -14.779 2.149 1.00 73.38 101 GLY A N 1
ATOM 747 C CA . GLY A 1 101 ? -7.912 -14.617 3.463 1.00 73.38 101 GLY A CA 1
ATOM 748 C C . GLY A 1 101 ? -7.030 -13.938 4.517 1.00 73.38 101 GLY A C 1
ATOM 749 O O . GLY A 1 101 ? -7.570 -13.408 5.492 1.00 73.38 101 GLY A O 1
ATOM 750 N N . ALA A 1 102 ? -5.708 -13.870 4.317 1.00 82.06 102 ALA A N 1
ATOM 751 C CA . ALA A 1 102 ? -4.824 -13.030 5.134 1.00 82.06 102 ALA A CA 1
ATOM 752 C C . ALA A 1 102 ? -4.718 -11.597 4.582 1.00 82.06 102 ALA A C 1
ATOM 754 O O . ALA A 1 102 ? -4.515 -10.639 5.335 1.00 82.06 102 ALA A O 1
ATOM 755 N N . HIS A 1 103 ? -4.899 -11.439 3.271 1.00 87.69 103 HIS A N 1
ATOM 756 C CA . HIS A 1 103 ? -4.764 -10.171 2.562 1.00 87.69 103 HIS A CA 1
ATOM 757 C C . HIS A 1 103 ? -5.868 -9.932 1.531 1.00 87.69 103 HIS A C 1
ATOM 759 O O . HIS A 1 103 ? -6.624 -10.833 1.158 1.00 87.69 103 HIS A O 1
ATOM 765 N N . VAL A 1 104 ? -5.948 -8.681 1.093 1.00 90.75 104 VAL A N 1
ATOM 766 C CA . VAL A 1 104 ? -6.704 -8.221 -0.066 1.00 90.75 104 VAL A CA 1
ATOM 767 C C . VAL A 1 104 ? -5.748 -7.529 -1.028 1.00 90.75 104 VAL A C 1
ATOM 769 O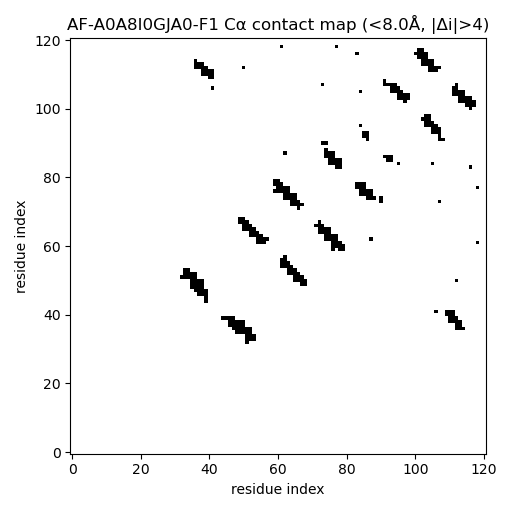 O . VAL A 1 104 ? -4.862 -6.780 -0.612 1.00 90.75 104 VAL A O 1
ATOM 772 N N . ASP A 1 105 ? -5.944 -7.766 -2.319 1.00 94.31 105 ASP A N 1
ATOM 773 C CA . ASP A 1 105 ? -5.214 -7.058 -3.360 1.00 94.31 105 ASP A CA 1
ATOM 774 C C . ASP A 1 105 ? -5.984 -5.771 -3.683 1.00 94.31 105 ASP A C 1
ATOM 776 O O . ASP A 1 105 ? -7.138 -5.814 -4.115 1.00 94.31 105 ASP A O 1
ATOM 780 N N . VAL A 1 106 ? -5.352 -4.620 -3.473 1.00 94.50 106 VAL A N 1
ATOM 781 C CA . VAL A 1 106 ? -5.933 -3.297 -3.718 1.00 94.50 106 VAL A CA 1
ATOM 782 C C . VAL A 1 106 ? -5.183 -2.640 -4.860 1.00 94.50 106 VAL A C 1
ATOM 784 O O . VAL A 1 106 ? -3.992 -2.361 -4.754 1.00 94.50 106 VAL A O 1
ATOM 787 N N . THR A 1 107 ? -5.883 -2.401 -5.960 1.00 95.50 107 THR A N 1
ATOM 788 C CA . THR A 1 107 ? -5.344 -1.688 -7.117 1.00 95.50 107 THR A CA 1
ATOM 789 C C . THR A 1 107 ? -5.617 -0.200 -6.950 1.00 95.50 107 THR A C 1
ATOM 791 O O . THR A 1 107 ? -6.773 0.188 -6.769 1.00 95.50 107 THR A O 1
ATOM 794 N N . ALA A 1 108 ? -4.562 0.610 -6.998 1.00 93.56 108 ALA A N 1
ATOM 795 C CA . ALA A 1 108 ? -4.630 2.066 -6.943 1.00 93.56 108 ALA A CA 1
ATOM 796 C C . ALA A 1 108 ? -3.537 2.652 -7.844 1.00 93.56 108 ALA A C 1
ATOM 798 O O . ALA A 1 108 ? -2.352 2.357 -7.659 1.00 93.56 108 ALA A O 1
ATOM 799 N N . GLY A 1 109 ? -3.940 3.458 -8.823 1.00 91.50 109 GLY A N 1
ATOM 800 C CA . GLY A 1 109 ? -3.047 3.961 -9.861 1.00 91.50 109 GLY A CA 1
ATOM 801 C C . GLY A 1 109 ? -2.446 2.797 -10.638 1.00 91.50 109 GLY A C 1
ATOM 802 O O . GLY A 1 109 ? -3.162 1.873 -11.012 1.00 91.50 109 GLY A O 1
ATOM 803 N N . ASP A 1 110 ? -1.124 2.797 -10.800 1.00 92.75 110 ASP A N 1
ATOM 804 C CA . ASP A 1 110 ? -0.396 1.759 -11.541 1.00 92.75 110 ASP A CA 1
ATOM 805 C C . ASP A 1 110 ? 0.113 0.606 -10.662 1.00 92.75 110 ASP A C 1
ATOM 807 O O . ASP A 1 110 ? 0.890 -0.236 -11.121 1.00 92.75 110 ASP A O 1
ATOM 811 N N . MET A 1 111 ? -0.324 0.540 -9.400 1.00 95.25 111 MET A N 1
ATOM 812 C CA . MET A 1 111 ? 0.156 -0.423 -8.410 1.00 95.25 111 MET A CA 1
ATOM 813 C C . MET A 1 111 ? -0.965 -1.313 -7.873 1.00 95.25 111 MET A C 1
ATOM 815 O O . MET A 1 111 ? -2.109 -0.895 -7.692 1.00 95.25 111 MET A O 1
ATOM 819 N N . VAL A 1 112 ? -0.600 -2.551 -7.550 1.00 96.44 112 VAL A N 1
ATOM 820 C CA . VAL A 1 112 ? -1.406 -3.498 -6.779 1.00 96.44 112 VAL A CA 1
ATOM 821 C C . VAL A 1 112 ? -0.713 -3.731 -5.441 1.00 96.44 112 VAL A C 1
ATOM 823 O O . VAL A 1 112 ? 0.412 -4.234 -5.398 1.00 96.44 112 VAL A O 1
ATOM 826 N N . TYR A 1 113 ? -1.387 -3.374 -4.352 1.00 95.94 113 TYR A N 1
ATOM 827 C CA . TYR A 1 113 ? -0.913 -3.511 -2.976 1.00 95.94 113 TYR A CA 1
ATOM 828 C C . TYR A 1 113 ? -1.559 -4.718 -2.306 1.00 95.94 113 TYR A C 1
ATOM 830 O O . TYR A 1 113 ? -2.780 -4.865 -2.351 1.00 95.94 113 TYR A O 1
ATOM 838 N N . ARG A 1 114 ? -0.767 -5.546 -1.625 1.00 95.12 114 ARG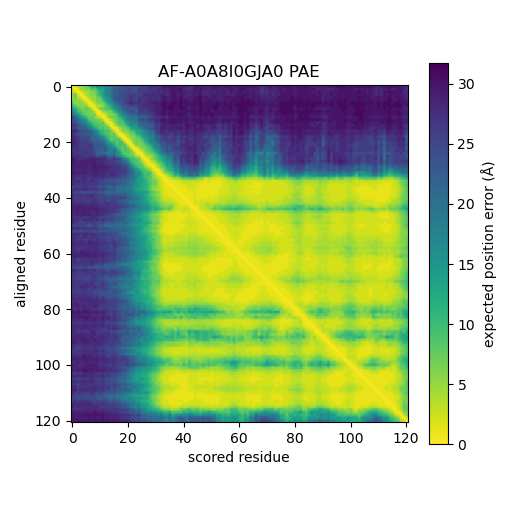 A N 1
ATOM 839 C CA . ARG A 1 114 ? -1.277 -6.632 -0.789 1.00 95.12 114 ARG A CA 1
ATOM 840 C C . ARG A 1 114 ? -1.484 -6.138 0.638 1.00 95.12 114 ARG A C 1
ATOM 842 O O . ARG A 1 114 ? -0.567 -6.166 1.458 1.00 95.12 114 ARG A O 1
ATOM 849 N N . LEU A 1 115 ? -2.682 -5.641 0.928 1.00 92.62 115 LEU A N 1
ATOM 850 C CA . LEU A 1 115 ? -3.014 -5.097 2.243 1.00 92.62 115 LEU A CA 1
ATOM 851 C C . LEU A 1 115 ? -3.568 -6.191 3.163 1.00 92.62 115 LEU A C 1
ATOM 853 O O . LEU A 1 115 ? -4.272 -7.079 2.687 1.00 92.62 115 LEU A O 1
ATOM 857 N N . PRO A 1 116 ? -3.320 -6.137 4.482 1.00 83.69 116 PRO A N 1
ATOM 858 C CA . PRO A 1 116 ? -3.950 -7.058 5.421 1.00 83.69 116 PRO A CA 1
ATOM 859 C C . PRO A 1 116 ? -5.478 -6.984 5.323 1.00 83.69 116 PRO A C 1
ATOM 861 O O . PRO A 1 116 ? -6.055 -5.898 5.368 1.00 83.69 116 PRO A O 1
ATOM 864 N N . ALA A 1 117 ? -6.142 -8.139 5.247 1.00 72.06 117 ALA A N 1
ATOM 865 C CA . ALA A 1 117 ? -7.603 -8.219 5.154 1.00 72.06 117 ALA A CA 1
ATOM 866 C C . ALA A 1 117 ? -8.309 -7.858 6.475 1.00 72.06 117 ALA A C 1
ATOM 868 O O . ALA A 1 117 ? -9.529 -7.712 6.518 1.00 72.06 117 ALA A O 1
ATOM 869 N N . LYS A 1 118 ? -7.548 -7.748 7.570 1.00 67.44 118 LYS A N 1
ATOM 870 C CA . LYS A 1 118 ? -8.055 -7.490 8.915 1.00 67.44 118 LYS A CA 1
ATOM 871 C C . LYS A 1 118 ? -7.319 -6.319 9.549 1.00 67.44 118 LYS A C 1
ATOM 873 O O . LYS A 1 118 ? -6.103 -6.176 9.427 1.00 67.44 118 LYS A O 1
ATOM 878 N N . VAL A 1 119 ? -8.068 -5.543 10.322 1.00 60.34 119 VAL A N 1
ATOM 879 C CA . VAL A 1 119 ? -7.542 -4.728 11.418 1.00 60.34 119 VAL A CA 1
ATOM 880 C C . VAL A 1 119 ? -6.972 -5.683 12.471 1.00 60.34 119 VAL A C 1
ATOM 882 O O . VAL A 1 119 ? -7.675 -6.086 13.389 1.00 60.34 119 VAL A O 1
ATOM 885 N N . ALA A 1 120 ? -5.730 -6.140 12.295 1.00 54.09 120 ALA A N 1
ATOM 886 C CA . ALA A 1 120 ? -5.028 -6.863 13.354 1.00 54.09 120 ALA A CA 1
ATOM 887 C C . ALA A 1 120 ? -4.783 -5.874 14.503 1.00 54.09 120 ALA A C 1
ATOM 889 O O . ALA A 1 120 ? -4.084 -4.882 14.305 1.00 54.09 120 ALA A O 1
ATOM 890 N N . SER A 1 121 ? -5.468 -6.077 15.626 1.00 46.34 121 SER A N 1
ATOM 891 C CA . SER A 1 121 ? -5.374 -5.272 16.851 1.00 46.34 121 SER A CA 1
ATOM 892 C C . SER A 1 121 ? -3.960 -5.224 17.403 1.00 46.34 121 SER A C 1
ATOM 894 O O . SER A 1 121 ? -3.349 -6.315 17.451 1.00 46.34 121 SER A O 1
#

Radius of gyration: 28.37 Å; Cα contacts (8 Å, |Δi|>4): 184; chains: 1; bounding box: 66×96×33 Å

Solvent-accessible surface area (backbone atoms only — not comparable to full-atom values): 7701 Å² total; per-residue (Å²): 143,81,84,79,81,81,80,75,81,76,80,84,81,77,77,84,79,90,77,79,79,83,81,81,79,80,83,86,76,78,68,74,90,42,54,71,29,41,24,27,48,69,91,47,94,59,74,40,74,64,23,29,35,44,80,45,85,54,98,73,24,39,36,35,43,37,36,46,83,88,72,50,72,49,49,31,31,40,38,75,87,70,82,42,74,43,53,30,94,86,48,70,82,56,51,76,42,85,52,90,75,66,28,27,39,37,34,49,89,65,34,34,37,52,40,68,62,59,91,79,127